Protein AF-A0A2E9RCD4-F1 (afdb_monomer)

Radius of gyration: 20.5 Å; Cα contacts (8 Å, |Δi|>4): 262; chains: 1; bounding box: 55×34×72 Å

Structure (mmCIF, N/CA/C/O backbone):
data_AF-A0A2E9RCD4-F1
#
_entry.id   AF-A0A2E9RCD4-F1
#
loop_
_atom_site.group_PDB
_atom_site.id
_atom_site.type_symbol
_atom_site.label_atom_id
_atom_site.label_alt_id
_atom_site.label_comp_id
_atom_site.label_asym_id
_atom_site.label_entity_id
_atom_site.label_seq_id
_atom_site.pdbx_PDB_ins_code
_atom_site.Cartn_x
_atom_site.Cartn_y
_atom_site.Cartn_z
_atom_site.occupancy
_atom_site.B_iso_or_equiv
_atom_site.auth_seq_id
_atom_site.auth_comp_id
_atom_site.auth_asym_id
_atom_site.auth_atom_id
_atom_site.pdbx_PDB_model_num
ATOM 1 N N . MET A 1 1 ? -40.913 -20.141 -52.225 1.00 39.66 1 MET A N 1
ATOM 2 C CA . MET A 1 1 ? -39.436 -20.077 -52.272 1.00 39.66 1 MET A CA 1
ATOM 3 C C . MET A 1 1 ? -38.990 -19.153 -51.149 1.00 39.66 1 MET A C 1
ATOM 5 O O . MET A 1 1 ? -39.363 -17.989 -51.162 1.00 39.66 1 MET A O 1
ATOM 9 N N . LYS A 1 2 ? -38.369 -19.710 -50.102 1.00 41.50 2 LYS A N 1
ATOM 10 C CA . LYS A 1 2 ? -37.996 -19.012 -48.861 1.00 41.50 2 LYS A CA 1
ATOM 11 C C . LYS A 1 2 ? -36.532 -18.580 -48.968 1.00 41.50 2 LYS A C 1
ATOM 13 O O . LYS A 1 2 ? -35.670 -19.449 -49.021 1.00 41.50 2 LYS A O 1
ATOM 18 N N . HIS A 1 3 ? -36.259 -17.278 -48.977 1.00 44.84 3 HIS A N 1
ATOM 19 C CA . HIS A 1 3 ? -34.906 -16.751 -48.796 1.00 44.84 3 HIS A CA 1
ATOM 20 C C . HIS A 1 3 ? -34.752 -16.287 -47.346 1.00 44.84 3 HIS A C 1
ATOM 22 O O . HIS A 1 3 ? -35.333 -15.289 -46.930 1.00 44.84 3 HIS A O 1
ATOM 28 N N . ILE A 1 4 ? -34.013 -17.079 -46.571 1.00 56.69 4 ILE A N 1
ATOM 29 C CA . ILE A 1 4 ? -33.495 -16.726 -45.249 1.00 56.69 4 ILE A CA 1
ATOM 30 C C . ILE A 1 4 ? -32.253 -15.863 -45.485 1.00 56.69 4 ILE A C 1
ATOM 32 O O . ILE A 1 4 ? -31.274 -16.329 -46.063 1.00 56.69 4 ILE A O 1
ATOM 36 N N . TYR A 1 5 ? -32.310 -14.597 -45.075 1.00 54.75 5 TYR A N 1
ATOM 37 C CA . TYR A 1 5 ? -31.144 -13.722 -45.008 1.00 54.75 5 TYR A CA 1
ATOM 38 C C . TYR A 1 5 ? -30.537 -13.847 -43.610 1.00 54.75 5 TYR A C 1
ATOM 40 O O . TYR A 1 5 ? -31.051 -13.287 -42.643 1.00 54.75 5 TYR A O 1
ATOM 48 N N . THR A 1 6 ? -29.459 -14.619 -43.496 1.00 59.34 6 THR A N 1
ATOM 49 C CA . THR A 1 6 ? -28.653 -14.710 -42.275 1.00 59.34 6 THR A CA 1
ATOM 50 C C . THR A 1 6 ? -27.804 -13.446 -42.161 1.00 59.34 6 THR A C 1
ATOM 52 O O . THR A 1 6 ? -26.803 -13.293 -42.856 1.00 59.34 6 THR A O 1
ATOM 55 N N . PHE A 1 7 ? -28.223 -12.519 -41.301 1.00 60.00 7 PHE A N 1
ATOM 56 C CA . PHE A 1 7 ? -27.482 -11.300 -40.984 1.00 60.00 7 PHE A CA 1
ATOM 57 C C . PHE A 1 7 ? -26.381 -11.639 -39.965 1.00 60.00 7 PHE A C 1
ATOM 59 O O . PHE A 1 7 ? -26.626 -11.719 -38.763 1.00 60.00 7 PHE A O 1
ATOM 66 N N . PHE A 1 8 ? -25.169 -11.915 -40.448 1.00 55.66 8 PHE A N 1
ATOM 67 C CA . PHE A 1 8 ? -23.999 -12.165 -39.604 1.00 55.66 8 PHE A CA 1
ATOM 68 C C . PHE A 1 8 ? -23.417 -10.817 -39.153 1.00 55.66 8 PHE A C 1
ATOM 70 O O . PHE A 1 8 ? -22.655 -10.174 -39.873 1.00 55.66 8 PHE A O 1
ATOM 77 N N . CYS A 1 9 ? -23.838 -10.350 -37.976 1.00 60.34 9 CYS A N 1
ATOM 78 C CA . CYS A 1 9 ? -23.346 -9.114 -37.375 1.00 60.34 9 CYS A CA 1
ATOM 79 C C . CYS A 1 9 ? -21.951 -9.362 -36.775 1.00 60.34 9 CYS A C 1
ATOM 81 O O . CYS A 1 9 ? -21.815 -9.818 -35.641 1.00 60.34 9 CYS A O 1
ATOM 83 N N . LEU A 1 10 ? -20.911 -9.091 -37.565 1.00 55.91 10 LEU A N 1
ATOM 84 C CA . LEU A 1 10 ? -19.503 -9.144 -37.168 1.00 55.91 10 LEU A CA 1
ATOM 85 C C . LEU A 1 10 ? -19.208 -7.957 -36.230 1.00 55.91 10 LEU A C 1
ATOM 87 O O . LEU A 1 10 ? -18.801 -6.881 -36.663 1.00 55.91 10 LEU A O 1
ATOM 91 N N . PHE A 1 11 ? -19.474 -8.131 -34.933 1.00 55.53 11 PHE A N 1
ATOM 92 C CA . PHE A 1 11 ? -19.058 -7.187 -33.895 1.00 55.53 11 PHE A CA 1
ATOM 93 C C . PHE A 1 11 ? -17.540 -7.317 -33.710 1.00 55.53 11 PHE A C 1
ATOM 95 O O . PHE A 1 11 ? -17.050 -8.177 -32.978 1.00 55.53 11 PHE A O 1
ATOM 102 N N . LEU A 1 12 ? -16.782 -6.482 -34.423 1.00 56.53 12 LEU A N 1
ATOM 103 C CA . LEU A 1 12 ? -15.361 -6.266 -34.169 1.00 56.53 12 LEU A CA 1
ATOM 104 C C . LEU A 1 12 ? -15.220 -5.603 -32.791 1.00 56.53 12 LEU A C 1
ATOM 106 O O . LEU A 1 12 ? -15.285 -4.384 -32.662 1.00 56.53 12 LEU A O 1
ATOM 110 N N . LEU A 1 13 ? -15.060 -6.424 -31.751 1.00 54.78 13 LEU A N 1
ATOM 111 C CA . LEU A 1 13 ? -14.590 -6.010 -30.431 1.00 54.78 13 LEU A CA 1
ATOM 112 C C . LEU A 1 13 ? -13.138 -5.537 -30.563 1.00 54.78 13 LEU A C 1
ATOM 114 O O . LEU A 1 13 ? -12.193 -6.265 -30.270 1.00 54.78 13 LEU A O 1
ATOM 118 N N . SER A 1 14 ? -12.944 -4.301 -31.013 1.00 54.94 14 SER A N 1
ATOM 119 C CA . SER A 1 14 ? -11.713 -3.562 -30.755 1.00 54.94 14 SER A CA 1
ATOM 120 C C . SER A 1 14 ? -11.670 -3.253 -29.260 1.00 54.94 14 SER A C 1
ATOM 122 O O . SER A 1 14 ? -12.093 -2.189 -28.812 1.00 54.94 14 SER A O 1
ATOM 124 N N . GLY A 1 15 ? -11.232 -4.241 -28.477 1.00 58.50 15 GLY A N 1
ATOM 125 C CA . GLY A 1 15 ? -10.923 -4.071 -27.068 1.00 58.50 15 GLY A CA 1
ATOM 126 C C . GLY A 1 15 ? -9.768 -3.091 -26.949 1.00 58.50 15 GLY A C 1
ATOM 127 O O . GLY A 1 15 ? -8.619 -3.439 -27.212 1.00 58.50 15 GLY A O 1
ATOM 128 N N . VAL A 1 16 ? -10.076 -1.849 -26.588 1.00 57.56 16 VAL A N 1
ATOM 129 C CA . VAL A 1 16 ? -9.064 -0.910 -26.117 1.00 57.56 16 VAL A CA 1
ATOM 130 C C . VAL A 1 16 ? -8.542 -1.493 -24.810 1.00 57.56 16 VAL A C 1
ATOM 132 O O . VAL A 1 16 ? -9.232 -1.463 -23.794 1.00 57.56 16 VAL A O 1
ATOM 135 N N . VAL A 1 17 ? -7.342 -2.071 -24.842 1.00 57.91 17 VAL A N 1
ATOM 136 C CA . VAL A 1 17 ? -6.614 -2.418 -23.623 1.00 57.91 17 VAL A CA 1
ATOM 137 C C . VAL A 1 17 ? -6.180 -1.092 -23.010 1.00 57.91 17 VAL A C 1
ATOM 139 O O . VAL A 1 17 ? -5.129 -0.550 -23.344 1.00 57.91 17 VAL A O 1
ATOM 142 N N . ILE A 1 18 ? -7.031 -0.516 -22.161 1.00 55.75 18 ILE A N 1
ATOM 143 C CA . ILE A 1 18 ? -6.585 0.516 -21.231 1.00 55.75 18 ILE A CA 1
ATOM 144 C C . ILE A 1 18 ? -5.636 -0.215 -20.290 1.00 55.75 18 ILE A C 1
ATOM 146 O O . ILE A 1 18 ? -6.069 -1.055 -19.503 1.00 55.75 18 ILE A O 1
ATOM 150 N N . ALA A 1 19 ? -4.335 0.027 -20.439 1.00 61.75 19 ALA A N 1
ATOM 151 C CA . ALA A 1 19 ? -3.341 -0.505 -19.523 1.00 61.75 19 ALA A CA 1
ATOM 152 C C . ALA A 1 19 ? -3.626 0.084 -18.132 1.00 61.75 19 ALA A C 1
ATOM 154 O O . ALA A 1 19 ? -3.331 1.251 -17.877 1.00 61.75 19 ALA A O 1
ATOM 155 N N . GLY A 1 20 ? -4.286 -0.702 -17.279 1.00 71.94 20 GLY A N 1
ATOM 156 C CA . GLY A 1 20 ? -4.584 -0.340 -15.898 1.00 71.94 20 GLY A CA 1
ATOM 157 C C . GLY A 1 20 ? -3.313 -0.234 -15.058 1.00 71.94 20 GLY A C 1
ATOM 158 O O . GLY A 1 20 ? -2.242 -0.712 -15.446 1.00 71.94 20 GLY A O 1
ATOM 159 N N . ASN A 1 21 ? -3.418 0.401 -13.892 1.00 89.12 21 ASN A N 1
ATOM 160 C CA . ASN A 1 21 ? -2.304 0.497 -12.959 1.00 89.12 21 ASN A CA 1
ATOM 161 C C . ASN A 1 21 ? -2.030 -0.881 -12.336 1.00 89.12 21 ASN A C 1
ATOM 163 O O . ASN A 1 21 ? -2.627 -1.261 -11.335 1.00 89.12 21 ASN A O 1
ATOM 167 N N . GLN A 1 22 ? -1.101 -1.637 -12.922 1.00 92.56 22 GLN A N 1
ATOM 168 C CA . GLN A 1 22 ? -0.827 -3.008 -12.483 1.00 92.56 22 GLN A CA 1
ATOM 169 C C . GLN A 1 22 ? -0.399 -3.094 -11.010 1.00 92.56 22 GLN A C 1
ATOM 171 O O . GLN A 1 22 ? -0.728 -4.060 -10.334 1.00 92.56 22 GLN A O 1
ATOM 176 N N . THR A 1 23 ? 0.295 -2.081 -10.483 1.00 95.81 23 THR A N 1
ATOM 177 C CA . THR A 1 23 ? 0.667 -2.054 -9.061 1.00 95.81 23 THR A CA 1
ATOM 178 C C . THR A 1 23 ? -0.565 -1.934 -8.171 1.00 95.81 23 THR A C 1
ATOM 180 O O . THR A 1 23 ? -0.606 -2.541 -7.109 1.00 95.81 23 THR A O 1
ATOM 183 N N . TYR A 1 24 ? -1.576 -1.164 -8.582 1.00 96.75 24 TYR A N 1
ATOM 184 C CA . TYR A 1 24 ? -2.848 -1.103 -7.864 1.00 96.75 24 TYR A CA 1
ATOM 185 C C . TYR A 1 24 ? -3.518 -2.478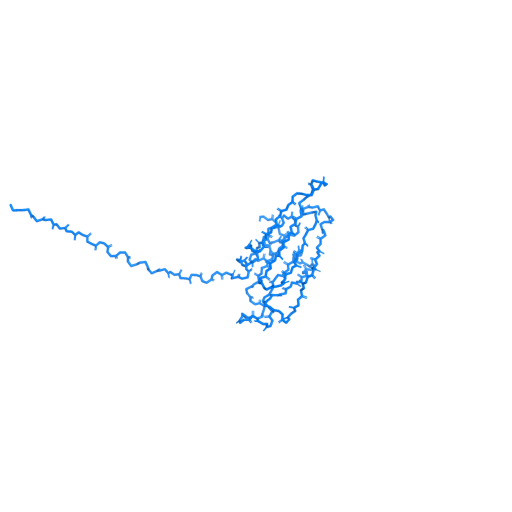 -7.829 1.00 96.75 24 TYR A C 1
ATOM 187 O O . TYR A 1 24 ? -3.846 -2.958 -6.744 1.00 96.75 24 TYR A O 1
ATOM 195 N N . GLU A 1 25 ? -3.638 -3.130 -8.985 1.00 96.25 25 GLU A N 1
ATOM 196 C CA . GLU A 1 25 ? -4.263 -4.452 -9.099 1.00 96.25 25 GLU A CA 1
ATOM 197 C C . GLU A 1 25 ? -3.532 -5.505 -8.256 1.00 96.25 25 GLU A C 1
ATOM 199 O O . GLU A 1 25 ? -4.161 -6.231 -7.486 1.00 96.25 25 GLU A O 1
ATOM 204 N N . ASP A 1 26 ? -2.199 -5.533 -8.314 1.00 97.06 26 ASP A N 1
ATOM 205 C CA . ASP A 1 26 ? -1.382 -6.479 -7.548 1.00 97.06 26 ASP A CA 1
ATOM 206 C C . ASP A 1 26 ? -1.544 -6.260 -6.031 1.00 97.06 26 ASP A C 1
ATOM 208 O O . ASP A 1 26 ? -1.604 -7.218 -5.257 1.00 97.06 26 ASP A O 1
ATOM 212 N N . VAL A 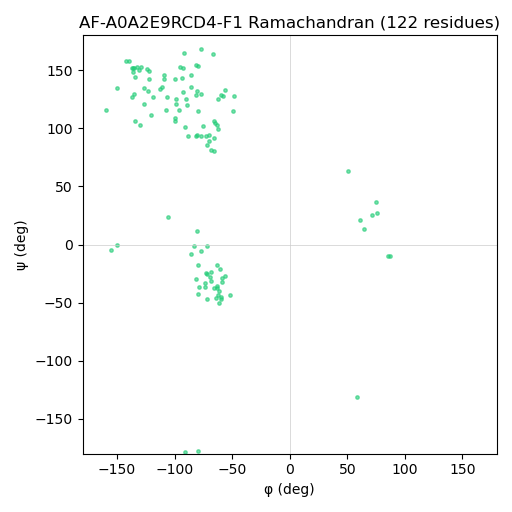1 27 ? -1.667 -5.006 -5.581 1.00 98.25 27 VAL A N 1
ATOM 213 C CA . VAL A 1 27 ? -1.869 -4.681 -4.158 1.00 98.25 27 VAL A CA 1
ATOM 214 C C . VAL A 1 27 ? -3.289 -5.016 -3.699 1.00 98.25 27 VAL A C 1
ATOM 216 O O . VAL A 1 27 ? -3.469 -5.475 -2.570 1.00 98.25 27 VAL A O 1
ATOM 219 N N . VAL A 1 28 ? -4.298 -4.814 -4.551 1.00 98.31 28 VAL A N 1
ATOM 220 C CA . VAL A 1 28 ? -5.681 -5.235 -4.275 1.00 98.31 28 VAL A CA 1
ATOM 221 C C . VAL A 1 28 ? -5.762 -6.756 -4.172 1.00 98.31 28 VAL A C 1
ATOM 223 O O . VAL A 1 28 ? -6.348 -7.262 -3.215 1.00 98.31 28 VAL A O 1
ATOM 226 N N . ALA A 1 29 ? -5.141 -7.480 -5.104 1.00 98.12 29 ALA A N 1
ATOM 227 C CA . ALA A 1 29 ? -5.105 -8.939 -5.105 1.00 98.12 29 ALA A CA 1
ATOM 228 C C . ALA A 1 29 ? -4.366 -9.509 -3.882 1.00 98.12 29 ALA A C 1
ATOM 230 O O . ALA A 1 29 ? -4.773 -10.530 -3.331 1.00 98.12 29 ALA A O 1
ATOM 231 N N . GLY A 1 30 ? -3.311 -8.825 -3.431 1.00 98.19 30 GLY A N 1
ATOM 232 C CA . GLY A 1 30 ? -2.513 -9.190 -2.262 1.00 98.19 30 GLY A CA 1
ATOM 233 C C . GLY A 1 30 ? -3.134 -8.863 -0.902 1.00 98.19 30 GLY A C 1
ATOM 234 O O . GLY A 1 30 ? -2.553 -9.194 0.135 1.00 98.19 30 GLY A O 1
ATOM 235 N N . LYS A 1 31 ? -4.281 -8.176 -0.879 1.00 98.56 31 LYS A N 1
ATOM 236 C CA . LYS A 1 31 ? -4.915 -7.690 0.348 1.00 98.56 31 LYS A CA 1
ATOM 237 C C . LYS A 1 31 ? -5.709 -8.792 1.051 1.00 98.56 31 LYS A C 1
ATOM 239 O O . LYS A 1 31 ? -6.605 -9.404 0.478 1.00 98.56 31 LYS A O 1
ATOM 244 N N . SER A 1 32 ? -5.498 -8.928 2.355 1.00 98.31 32 SER A N 1
ATOM 245 C CA . SER A 1 32 ? -6.319 -9.742 3.254 1.00 98.31 32 SER A CA 1
ATOM 246 C C . SER A 1 32 ? -6.608 -8.965 4.531 1.00 98.31 32 SER A C 1
ATOM 248 O O . SER A 1 32 ? -5.680 -8.491 5.172 1.00 98.31 32 SER A O 1
ATOM 250 N N . CYS A 1 33 ? -7.873 -8.873 4.947 1.00 97.81 33 CYS A N 1
ATOM 251 C CA . CYS A 1 33 ? -8.244 -8.235 6.212 1.00 97.81 33 CYS A CA 1
ATOM 252 C C . CYS A 1 33 ? -9.010 -9.192 7.120 1.00 97.81 33 CYS A C 1
ATOM 254 O O . CYS A 1 33 ? -9.841 -9.974 6.657 1.00 97.81 33 CYS A O 1
ATOM 256 N N . LYS A 1 34 ? -8.751 -9.096 8.424 1.00 97.62 34 LYS A N 1
ATOM 257 C CA . LYS A 1 34 ? -9.402 -9.886 9.469 1.00 97.62 34 LYS A CA 1
ATOM 258 C C . LYS A 1 34 ? -9.768 -8.991 10.645 1.00 97.62 34 LYS A C 1
ATOM 260 O O . LYS A 1 34 ? -9.068 -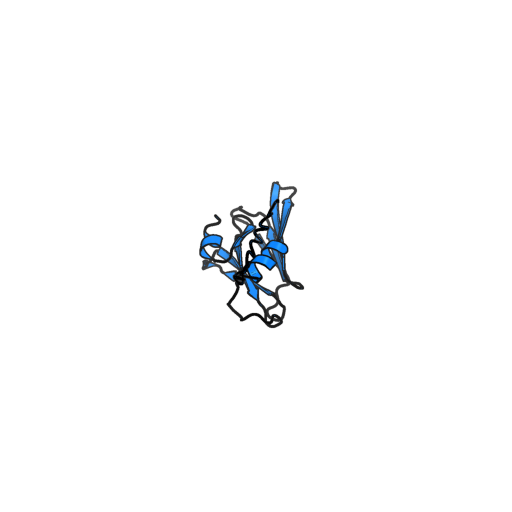8.024 10.937 1.00 97.62 34 LYS A O 1
ATOM 265 N N . VAL A 1 35 ? -10.856 -9.337 11.322 1.00 96.06 35 VAL A N 1
ATOM 266 C CA . VAL A 1 35 ? -11.211 -8.726 12.605 1.00 96.06 35 VAL A CA 1
ATOM 267 C C . VAL A 1 35 ? -10.396 -9.420 13.696 1.00 96.06 35 VAL A C 1
ATOM 269 O O . VAL A 1 35 ? -10.347 -10.649 13.736 1.00 96.06 35 VAL A O 1
ATOM 272 N N . SER A 1 36 ? -9.716 -8.644 14.533 1.00 89.44 36 SER A N 1
ATOM 273 C CA . SER A 1 36 ? -8.974 -9.119 15.698 1.00 89.44 36 SER A CA 1
ATOM 274 C C . SER A 1 36 ? -9.911 -9.442 16.864 1.00 89.44 36 SER A C 1
ATOM 276 O O . SER A 1 36 ? -11.065 -9.011 16.900 1.00 89.44 36 SER A O 1
ATOM 278 N N . ASP A 1 37 ? -9.380 -10.107 17.889 1.00 89.88 37 ASP A N 1
ATOM 279 C CA . ASP A 1 37 ? -10.106 -10.361 19.141 1.00 89.88 37 ASP A CA 1
ATOM 280 C C . ASP A 1 37 ? -10.562 -9.059 19.828 1.00 89.88 37 ASP A C 1
ATOM 282 O O . ASP A 1 37 ? -11.608 -9.017 20.474 1.00 89.88 37 ASP A O 1
ATOM 286 N N . SER A 1 38 ? -9.819 -7.964 19.624 1.00 89.25 38 SER A N 1
ATOM 287 C CA . SER A 1 38 ? -10.153 -6.616 20.100 1.00 89.25 38 SER A CA 1
ATOM 288 C C . SER A 1 38 ? -11.181 -5.873 19.232 1.00 89.25 38 SER A C 1
ATOM 290 O O . SER A 1 38 ? -11.367 -4.672 19.415 1.00 89.25 38 SER A O 1
ATOM 292 N N . GLN A 1 39 ? -11.848 -6.560 18.295 1.00 91.88 39 GLN A N 1
ATOM 293 C CA . GLN A 1 39 ? -12.816 -5.992 17.340 1.00 91.88 39 GLN A CA 1
ATOM 294 C C . GLN A 1 39 ? -12.226 -4.920 16.410 1.00 91.88 39 GLN A C 1
ATOM 296 O O . GLN A 1 39 ? -12.951 -4.107 15.837 1.00 91.88 39 GLN A O 1
ATOM 301 N N . GLN A 1 40 ? -10.906 -4.915 16.235 1.00 93.88 40 GLN A N 1
ATOM 302 C CA . GLN A 1 40 ? -10.226 -4.028 15.302 1.00 93.88 40 GLN A CA 1
ATOM 303 C C . GLN A 1 40 ? -10.000 -4.736 13.969 1.00 93.88 40 GLN A C 1
ATOM 305 O O . GLN A 1 40 ? -9.885 -5.956 13.915 1.00 93.88 40 GLN A O 1
ATOM 310 N N . ILE A 1 41 ? -9.913 -3.987 12.873 1.00 97.44 41 ILE A N 1
ATOM 311 C CA . ILE A 1 41 ? -9.576 -4.567 11.572 1.00 97.44 41 ILE A CA 1
ATOM 312 C C . ILE A 1 41 ? -8.060 -4.524 11.400 1.00 97.44 41 ILE A C 1
ATOM 314 O O . ILE A 1 41 ? -7.455 -3.456 11.462 1.00 97.44 41 ILE A O 1
ATOM 318 N N . ASN A 1 42 ? -7.460 -5.677 11.127 1.00 97.88 42 ASN A N 1
ATOM 319 C CA . ASN A 1 42 ? -6.066 -5.795 10.723 1.00 97.88 42 ASN A CA 1
ATOM 320 C C . ASN A 1 42 ? -6.017 -6.231 9.262 1.00 97.88 42 ASN A C 1
ATOM 322 O O . ASN A 1 42 ? -6.763 -7.126 8.863 1.00 97.88 42 ASN A O 1
ATOM 326 N N . CYS A 1 43 ? -5.159 -5.604 8.466 1.00 98.50 43 CYS A N 1
ATOM 327 C CA . CYS A 1 43 ? -4.999 -5.927 7.054 1.00 98.50 43 CYS A CA 1
ATOM 328 C C . CYS A 1 43 ? -3.539 -6.218 6.730 1.00 98.50 43 CYS A C 1
ATOM 330 O O . CYS A 1 43 ? -2.670 -5.434 7.092 1.00 98.50 43 CYS A O 1
ATOM 332 N N . ASP A 1 44 ? -3.302 -7.282 5.980 1.00 98.62 44 ASP A N 1
ATOM 333 C CA . ASP A 1 44 ? -2.023 -7.644 5.387 1.00 98.62 44 ASP A CA 1
ATOM 334 C C . ASP A 1 44 ? -2.080 -7.445 3.872 1.00 98.62 44 ASP A C 1
ATOM 336 O O . AS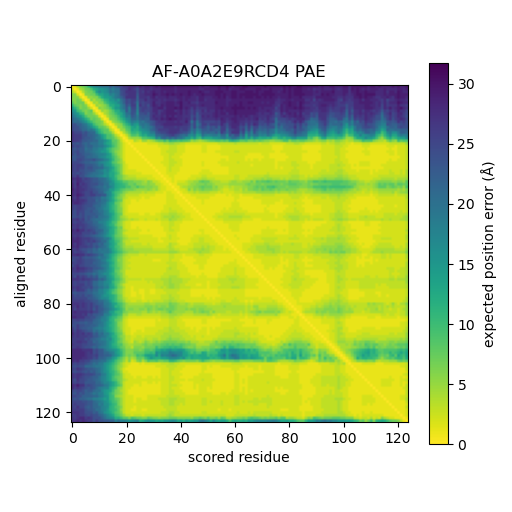P A 1 44 ? -3.119 -7.656 3.243 1.00 98.62 44 ASP A O 1
ATOM 340 N N . TYR A 1 45 ? -0.950 -7.051 3.295 1.00 98.69 45 TYR A N 1
ATOM 341 C CA . TYR A 1 45 ? -0.763 -6.847 1.863 1.00 98.69 45 TYR A CA 1
ATOM 342 C C . TYR A 1 45 ? 0.494 -7.600 1.443 1.00 98.69 45 TYR A C 1
ATOM 344 O O . TYR A 1 45 ? 1.608 -7.139 1.708 1.00 98.69 45 TYR A O 1
ATOM 352 N N . PHE A 1 46 ? 0.294 -8.754 0.809 1.00 98.62 46 PHE A N 1
ATOM 353 C CA . PHE A 1 46 ? 1.350 -9.564 0.208 1.00 98.62 46 PHE A CA 1
ATOM 354 C C . PHE A 1 46 ? 1.395 -9.302 -1.290 1.00 98.62 46 PHE A C 1
ATOM 356 O O . PHE A 1 46 ? 0.480 -9.692 -2.010 1.00 98.62 46 PHE A O 1
ATOM 363 N N . VAL A 1 47 ? 2.430 -8.614 -1.761 1.00 98.12 47 VAL A N 1
ATOM 364 C CA . VAL A 1 47 ? 2.470 -8.080 -3.128 1.00 98.12 47 VAL A CA 1
ATOM 365 C C . VAL A 1 47 ? 3.694 -8.608 -3.856 1.00 98.12 47 VAL A C 1
ATOM 367 O O . VAL A 1 47 ? 4.810 -8.555 -3.336 1.00 98.12 47 VAL A O 1
ATOM 370 N N . GLY A 1 48 ? 3.481 -9.094 -5.077 1.00 95.62 48 GLY A N 1
ATOM 371 C CA . GLY A 1 48 ? 4.536 -9.720 -5.861 1.00 95.62 48 GLY A CA 1
ATOM 372 C C . GLY A 1 48 ? 5.147 -10.912 -5.131 1.00 95.62 48 GLY A C 1
ATOM 373 O O . GLY A 1 48 ? 4.437 -11.783 -4.631 1.00 95.62 48 GLY A O 1
ATOM 374 N N . THR A 1 49 ? 6.473 -10.948 -5.083 1.00 96.00 49 THR A N 1
ATOM 375 C CA . THR A 1 49 ? 7.237 -12.098 -4.600 1.00 96.00 49 THR A CA 1
ATOM 376 C C . THR A 1 49 ? 7.288 -12.154 -3.077 1.00 96.00 49 THR A C 1
ATOM 378 O O . THR A 1 49 ? 7.193 -13.233 -2.494 1.00 96.00 49 THR A O 1
ATOM 381 N N . ASN A 1 50 ? 7.496 -11.010 -2.422 1.00 97.19 50 ASN A N 1
ATOM 382 C CA . ASN A 1 50 ? 7.841 -10.983 -0.999 1.00 97.19 50 ASN A CA 1
ATOM 383 C C . ASN A 1 50 ? 7.472 -9.695 -0.254 1.00 97.19 50 ASN A C 1
ATOM 385 O O . ASN A 1 50 ? 7.672 -9.655 0.961 1.00 97.19 50 ASN A O 1
ATOM 389 N N . LEU A 1 51 ? 6.954 -8.649 -0.912 1.00 98.69 51 LEU A N 1
ATOM 390 C CA . LEU A 1 51 ? 6.558 -7.446 -0.184 1.00 98.69 51 LEU A CA 1
ATOM 391 C C . LEU A 1 51 ? 5.448 -7.806 0.804 1.00 98.69 51 LEU A C 1
ATOM 393 O O . LEU A 1 51 ? 4.411 -8.325 0.397 1.00 98.69 51 LEU A O 1
ATOM 397 N N . HIS A 1 52 ? 5.649 -7.481 2.082 1.00 98.69 52 HIS A N 1
ATOM 398 C CA . HIS A 1 52 ? 4.660 -7.715 3.128 1.00 98.69 52 HIS A CA 1
ATOM 399 C C . HIS A 1 52 ? 4.527 -6.484 4.021 1.00 98.69 52 HIS A C 1
ATOM 401 O O . HIS A 1 52 ? 5.392 -6.171 4.847 1.00 98.69 52 HIS A O 1
ATOM 407 N N . VAL A 1 53 ? 3.406 -5.790 3.836 1.00 98.75 53 VAL A N 1
ATOM 408 C CA . VAL A 1 53 ? 2.973 -4.653 4.652 1.00 98.75 53 VAL A CA 1
ATOM 409 C C . VAL A 1 53 ? 1.772 -5.076 5.479 1.00 98.75 53 VAL A C 1
ATOM 411 O O . VAL A 1 53 ? 0.891 -5.760 4.964 1.00 98.75 53 VAL A O 1
ATOM 414 N N . GLY A 1 54 ? 1.688 -4.610 6.718 1.00 98.44 54 GLY A N 1
ATOM 415 C CA . GLY A 1 54 ? 0.490 -4.759 7.523 1.00 98.44 54 GLY A CA 1
ATOM 416 C C . GLY A 1 54 ? 0.011 -3.456 8.149 1.00 98.44 54 GLY A C 1
ATOM 417 O O . GLY A 1 54 ? 0.778 -2.522 8.395 1.00 98.44 54 GLY A O 1
ATOM 418 N N . LEU A 1 55 ? -1.294 -3.416 8.389 1.00 98.38 55 LEU A N 1
ATOM 419 C CA . LEU A 1 55 ? -1.999 -2.411 9.165 1.00 98.38 55 LEU A CA 1
ATOM 420 C C . LEU A 1 55 ? -2.666 -3.102 10.350 1.00 98.38 55 LEU A C 1
ATOM 422 O O . LEU A 1 55 ? -3.421 -4.053 10.147 1.00 98.38 55 LEU A O 1
ATOM 426 N N . ALA A 1 56 ? -2.426 -2.619 11.565 1.00 97.38 56 ALA A N 1
ATOM 427 C CA . ALA A 1 56 ? -3.150 -3.059 12.754 1.00 97.38 56 ALA A CA 1
ATOM 428 C C . ALA A 1 56 ? -4.019 -1.921 13.289 1.00 97.38 56 ALA A C 1
ATOM 430 O O . ALA A 1 56 ? -3.542 -0.792 13.393 1.00 97.38 56 ALA A O 1
ATOM 431 N N . GLY A 1 57 ? -5.281 -2.204 13.612 1.00 96.88 57 GLY A N 1
ATOM 432 C CA . GLY A 1 57 ? -6.189 -1.166 14.100 1.00 96.88 57 GLY A CA 1
ATOM 433 C C . GLY A 1 57 ? -6.697 -0.220 13.015 1.00 96.88 57 GLY A C 1
ATOM 434 O O . GLY A 1 57 ? -6.842 0.967 13.277 1.00 96.88 57 GLY A O 1
ATOM 435 N N . VAL A 1 58 ? -6.951 -0.707 11.796 1.00 97.44 58 VAL A N 1
ATOM 436 C CA . VAL A 1 58 ? -7.383 0.112 10.648 1.00 97.44 58 VAL A CA 1
ATOM 437 C C . VAL A 1 58 ? -8.533 1.050 11.022 1.00 97.44 58 VAL A C 1
ATOM 439 O O . VAL A 1 58 ? -9.571 0.617 11.521 1.00 97.44 58 VAL A O 1
ATOM 442 N N . GLY A 1 59 ? -8.351 2.339 10.725 1.00 95.12 59 GLY A N 1
ATOM 443 C CA . GLY A 1 59 ? -9.327 3.400 10.984 1.00 95.12 59 GLY A CA 1
ATOM 444 C C . GLY A 1 59 ? -9.252 4.027 12.374 1.00 95.12 59 GLY A C 1
ATOM 445 O O . GLY A 1 59 ? -9.850 5.083 12.584 1.00 95.12 59 GLY A O 1
ATOM 446 N N . PHE A 1 60 ? -8.482 3.451 13.297 1.00 94.12 60 PHE A N 1
ATOM 447 C CA . PHE A 1 60 ? -8.253 4.047 14.608 1.00 94.12 60 PHE A CA 1
ATOM 448 C C . PHE A 1 60 ? -7.161 5.130 14.544 1.00 94.12 60 PHE A C 1
ATOM 450 O O . PHE A 1 60 ? -6.286 5.077 13.669 1.00 94.12 60 PHE A O 1
ATOM 457 N N . PRO A 1 61 ? -7.171 6.120 15.461 1.00 91.31 61 PRO A N 1
ATOM 458 C CA . PRO A 1 61 ? -6.148 7.169 15.518 1.00 91.31 61 PRO A CA 1
ATOM 459 C C . PRO A 1 61 ? -4.713 6.639 15.643 1.00 91.31 61 PRO A C 1
ATOM 461 O O . PRO A 1 61 ? -3.774 7.300 15.208 1.00 91.31 61 PRO A O 1
ATOM 464 N N . ASP A 1 62 ? -4.560 5.452 16.221 1.00 91.81 62 ASP A N 1
ATOM 465 C CA . ASP A 1 62 ? -3.313 4.739 16.472 1.00 91.81 62 ASP A CA 1
ATOM 466 C C . ASP A 1 62 ? -3.097 3.555 15.514 1.00 91.81 62 ASP A C 1
ATOM 468 O O . ASP A 1 62 ? -2.339 2.643 15.840 1.00 91.81 62 ASP A O 1
ATOM 472 N N . THR A 1 63 ? -3.719 3.577 14.322 1.00 95.69 63 THR A N 1
ATOM 473 C CA . THR A 1 63 ? -3.481 2.556 13.285 1.00 95.69 63 THR A CA 1
ATOM 474 C C . THR A 1 63 ? -1.975 2.377 13.074 1.00 95.69 63 THR A C 1
ATOM 476 O O . THR A 1 63 ? -1.290 3.282 12.585 1.00 95.69 63 THR A O 1
ATOM 479 N N . ALA A 1 64 ? -1.456 1.197 13.401 1.00 96.00 64 ALA A N 1
ATOM 480 C CA . ALA A 1 64 ? -0.046 0.889 13.243 1.00 96.00 64 ALA A CA 1
ATOM 481 C C . ALA A 1 64 ? 0.228 0.403 11.819 1.00 96.00 64 ALA A C 1
ATOM 483 O O . ALA A 1 64 ? -0.492 -0.447 11.298 1.00 96.00 64 ALA A O 1
ATOM 484 N N . ILE A 1 65 ? 1.298 0.913 11.212 1.00 97.94 65 ILE A N 1
ATOM 485 C CA . ILE A 1 65 ? 1.826 0.441 9.930 1.00 97.94 65 ILE A CA 1
ATOM 486 C C . ILE A 1 65 ? 3.103 -0.335 10.228 1.00 97.94 65 ILE A C 1
ATOM 488 O O . ILE A 1 65 ? 4.006 0.202 10.870 1.00 97.94 65 ILE A O 1
ATOM 492 N N . TYR A 1 66 ? 3.206 -1.566 9.740 1.00 97.81 66 TYR A N 1
ATOM 493 C CA . TYR A 1 66 ? 4.413 -2.372 9.884 1.00 97.81 66 TYR A CA 1
ATOM 494 C C . TYR A 1 66 ? 4.830 -3.009 8.561 1.00 97.81 66 TYR A C 1
ATOM 496 O O . TYR A 1 66 ? 4.015 -3.264 7.677 1.00 97.81 66 TYR A O 1
ATOM 504 N N . PHE A 1 67 ? 6.131 -3.257 8.438 1.00 98.25 67 PHE A N 1
ATOM 505 C CA . PHE A 1 67 ? 6.750 -3.888 7.279 1.00 98.25 67 PHE A CA 1
ATOM 506 C C . PHE A 1 67 ? 7.433 -5.156 7.764 1.00 98.25 67 PHE A C 1
ATOM 508 O O . PHE A 1 67 ? 8.406 -5.079 8.511 1.00 98.25 67 PHE A O 1
ATOM 515 N N . MET A 1 68 ? 6.910 -6.312 7.367 1.00 98.25 68 MET A N 1
ATOM 516 C CA . MET A 1 68 ? 7.583 -7.586 7.626 1.00 98.25 68 MET A CA 1
ATOM 517 C C . MET A 1 68 ? 8.722 -7.791 6.623 1.00 98.25 68 MET A C 1
ATOM 519 O O . MET A 1 68 ? 9.790 -8.272 6.987 1.00 98.25 68 MET A O 1
ATOM 523 N N . TYR A 1 69 ? 8.521 -7.354 5.377 1.00 98.44 69 TYR A N 1
ATOM 524 C CA . TYR A 1 69 ? 9.559 -7.313 4.355 1.00 98.44 69 TYR A CA 1
ATOM 525 C C . TYR A 1 69 ? 9.287 -6.172 3.370 1.00 98.44 69 TYR A C 1
ATOM 527 O O . TYR A 1 69 ? 8.149 -5.995 2.943 1.00 98.44 69 TYR A O 1
ATOM 535 N N . SER A 1 70 ? 10.315 -5.394 3.020 1.00 97.94 70 SER A N 1
ATOM 536 C CA . SER A 1 70 ? 10.281 -4.344 1.989 1.00 97.94 70 SER A CA 1
ATOM 537 C C . SER A 1 70 ? 11.714 -4.050 1.530 1.00 97.94 70 SER A C 1
ATOM 539 O O . SER A 1 70 ? 12.525 -3.580 2.328 1.00 97.94 70 SER A O 1
ATOM 541 N N . ASP A 1 71 ? 12.037 -4.324 0.263 1.00 96.81 71 ASP A N 1
ATOM 542 C CA . ASP A 1 71 ? 13.379 -4.128 -0.308 1.00 96.81 71 ASP A CA 1
ATOM 543 C C . ASP A 1 71 ? 13.277 -3.492 -1.699 1.00 96.81 71 ASP A C 1
ATOM 545 O O . ASP A 1 71 ? 12.599 -4.004 -2.586 1.00 96.81 71 ASP A O 1
ATOM 5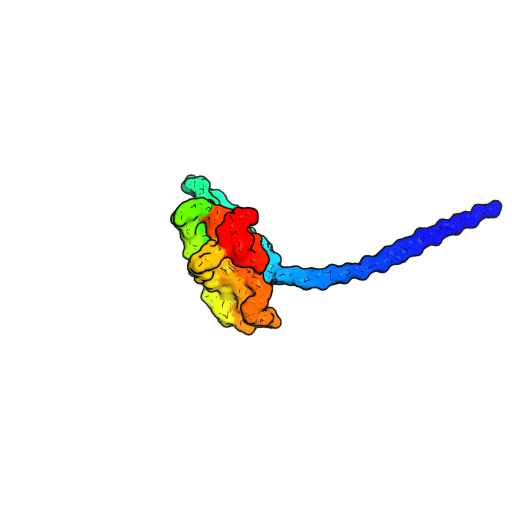49 N N . PHE A 1 72 ? 13.993 -2.387 -1.917 1.00 94.94 72 PHE A N 1
ATOM 550 C CA . PHE A 1 72 ? 14.024 -1.688 -3.204 1.00 94.94 72 PHE A CA 1
ATOM 551 C C . PHE A 1 72 ? 14.612 -2.532 -4.347 1.00 94.94 72 PHE A C 1
ATOM 553 O O . PHE A 1 72 ? 14.410 -2.182 -5.511 1.00 94.94 72 PHE A O 1
ATOM 560 N N . ASN A 1 73 ? 15.348 -3.605 -4.043 1.00 95.50 73 ASN A N 1
ATOM 561 C CA . ASN A 1 73 ? 15.865 -4.552 -5.030 1.00 95.50 73 ASN A CA 1
ATOM 562 C C . ASN A 1 73 ? 14.873 -5.665 -5.392 1.00 95.50 73 ASN A C 1
ATOM 564 O O . ASN A 1 73 ? 15.154 -6.403 -6.329 1.00 95.50 73 ASN A O 1
ATOM 568 N N . SER A 1 74 ? 13.742 -5.789 -4.691 1.00 95.75 74 SER A N 1
ATOM 569 C CA . SER A 1 74 ? 12.679 -6.739 -5.047 1.00 95.75 74 SER A CA 1
ATOM 570 C C . SER A 1 74 ? 11.803 -6.198 -6.190 1.00 95.75 74 SER A C 1
ATOM 572 O O . SER A 1 74 ? 12.083 -5.143 -6.768 1.00 95.75 74 SER A O 1
ATOM 574 N N . ASP A 1 75 ? 10.766 -6.941 -6.572 1.00 95.31 75 ASP A N 1
ATOM 575 C CA . ASP A 1 75 ? 9.779 -6.536 -7.581 1.00 95.31 75 ASP A CA 1
ATOM 576 C C . ASP A 1 75 ? 8.894 -5.379 -7.099 1.00 95.31 75 ASP A C 1
ATOM 578 O O . ASP A 1 75 ? 8.531 -4.505 -7.891 1.00 95.31 75 ASP A O 1
ATOM 582 N N . TYR A 1 76 ? 8.630 -5.320 -5.794 1.00 97.06 76 TYR A N 1
ATOM 583 C CA . TYR A 1 76 ? 7.959 -4.215 -5.128 1.00 97.06 76 TYR A CA 1
ATOM 584 C C . TYR A 1 76 ? 8.653 -3.807 -3.832 1.00 97.06 76 TYR A C 1
ATOM 586 O O . TYR A 1 76 ? 9.253 -4.612 -3.125 1.00 97.06 76 TYR A O 1
ATOM 594 N N . TYR A 1 77 ? 8.499 -2.533 -3.481 1.00 97.69 77 TYR A N 1
ATOM 595 C CA . TYR A 1 77 ? 8.842 -2.025 -2.160 1.00 97.69 77 TYR A CA 1
ATOM 596 C C . TYR A 1 77 ? 7.798 -1.020 -1.686 1.00 97.69 77 TYR A C 1
ATOM 598 O O . TYR A 1 77 ? 7.081 -0.398 -2.478 1.00 97.69 77 TYR A O 1
ATOM 606 N N . ALA A 1 78 ? 7.735 -0.840 -0.372 1.00 97.88 78 ALA A N 1
ATOM 607 C CA . ALA A 1 78 ? 6.816 0.081 0.266 1.00 97.88 78 ALA A CA 1
ATOM 608 C C . ALA A 1 78 ? 7.539 1.122 1.121 1.00 97.88 78 ALA A C 1
ATOM 610 O O . ALA A 1 78 ? 8.594 0.870 1.704 1.00 97.88 78 ALA A O 1
ATOM 611 N N . LYS A 1 79 ? 6.934 2.308 1.200 1.00 96.31 79 LYS A N 1
ATOM 612 C CA . LYS A 1 79 ? 7.370 3.433 2.035 1.00 96.31 79 LYS A CA 1
ATOM 613 C C . LYS A 1 79 ? 6.162 4.163 2.608 1.00 96.31 79 LYS A C 1
ATOM 615 O O . LYS A 1 79 ? 5.083 4.115 2.026 1.00 96.31 79 LYS A O 1
ATOM 620 N N . VAL A 1 80 ? 6.337 4.892 3.706 1.00 96.06 80 VAL A N 1
ATOM 621 C CA . VAL A 1 80 ? 5.286 5.770 4.244 1.00 96.06 80 VAL A CA 1
ATOM 622 C C . VAL A 1 80 ? 5.545 7.202 3.795 1.00 96.06 80 VAL A C 1
ATOM 624 O O . VAL A 1 80 ? 6.585 7.783 4.097 1.00 96.06 80 VAL A O 1
ATOM 627 N N . GLY A 1 81 ? 4.588 7.794 3.083 1.00 91.00 81 GLY A N 1
ATOM 628 C CA . GLY A 1 81 ? 4.618 9.221 2.781 1.00 91.00 81 GLY A CA 1
ATOM 629 C C . GLY A 1 81 ? 3.934 9.996 3.896 1.00 91.00 81 GLY A C 1
ATOM 630 O O . GLY A 1 81 ? 2.722 10.165 3.827 1.00 91.00 81 GLY A O 1
ATOM 631 N N . ILE A 1 82 ? 4.675 10.486 4.897 1.00 89.00 82 ILE A N 1
ATOM 632 C CA . ILE A 1 82 ? 4.095 11.142 6.092 1.00 89.00 82 ILE A CA 1
ATOM 633 C C . ILE A 1 82 ? 3.110 12.264 5.708 1.00 89.00 82 ILE A C 1
ATOM 635 O O . ILE A 1 82 ? 2.005 12.326 6.236 1.00 89.00 82 ILE A O 1
ATOM 639 N N . MET A 1 83 ? 3.453 13.106 4.726 1.00 89.62 83 MET A N 1
ATOM 640 C CA . MET A 1 83 ? 2.576 14.196 4.255 1.00 89.62 83 MET A CA 1
ATOM 641 C C . MET A 1 83 ? 1.360 13.722 3.443 1.00 89.62 83 MET A C 1
ATOM 643 O O . MET A 1 83 ? 0.324 14.401 3.398 1.00 89.62 83 MET A O 1
ATOM 647 N N . HIS A 1 84 ? 1.472 12.552 2.813 1.00 89.25 84 HIS A N 1
ATOM 648 C CA . HIS A 1 84 ? 0.372 11.901 2.107 1.00 89.25 84 HIS A CA 1
ATOM 649 C C . HIS A 1 84 ? -0.543 11.140 3.077 1.00 89.25 84 HIS A C 1
ATOM 651 O O . HIS A 1 84 ? -1.738 11.058 2.830 1.00 89.25 84 HIS A O 1
ATOM 657 N N . GLY A 1 85 ? -0.011 10.636 4.195 1.00 91.44 85 GLY A N 1
ATOM 658 C CA . GLY A 1 85 ? -0.751 9.809 5.152 1.00 91.44 85 GLY A CA 1
ATOM 659 C C . GLY A 1 85 ? -1.062 8.405 4.626 1.00 91.44 85 GLY A C 1
ATOM 660 O O . GLY A 1 85 ? -2.046 7.807 5.043 1.00 91.44 85 GLY A O 1
ATOM 661 N N . CYS A 1 86 ? -0.252 7.904 3.691 1.00 97.00 86 CYS A N 1
ATOM 662 C CA . CYS A 1 86 ? -0.475 6.646 2.981 1.00 97.00 86 CYS A CA 1
ATOM 663 C C . CYS A 1 86 ? 0.785 5.784 2.985 1.00 97.00 86 CYS A C 1
ATOM 665 O O . CYS A 1 86 ? 1.905 6.312 2.928 1.00 97.00 86 CYS A O 1
ATOM 667 N N . VAL A 1 87 ? 0.599 4.463 2.956 1.00 98.12 87 VAL A N 1
ATOM 668 C CA . VAL A 1 87 ? 1.658 3.563 2.489 1.00 98.12 87 VAL A CA 1
ATOM 669 C C . VAL A 1 87 ? 1.686 3.638 0.969 1.00 98.12 87 VAL A C 1
ATOM 671 O O . VAL A 1 87 ? 0.650 3.519 0.326 1.00 98.12 87 VAL A O 1
ATOM 674 N N . ILE A 1 88 ? 2.862 3.862 0.400 1.00 97.75 88 ILE A N 1
ATOM 675 C CA . ILE A 1 88 ? 3.093 3.980 -1.035 1.00 97.75 88 ILE A CA 1
ATOM 676 C C . ILE A 1 88 ? 3.807 2.716 -1.488 1.00 97.75 88 ILE A C 1
ATOM 678 O O . ILE A 1 88 ? 4.948 2.484 -1.083 1.00 97.75 88 ILE A O 1
ATOM 682 N N . ILE A 1 89 ? 3.152 1.942 -2.344 1.00 97.69 89 ILE A N 1
ATOM 683 C CA . ILE A 1 89 ? 3.718 0.771 -3.007 1.00 97.69 89 ILE A CA 1
ATOM 684 C C . ILE A 1 89 ? 4.276 1.216 -4.351 1.00 97.69 89 ILE A C 1
ATOM 686 O O . ILE A 1 89 ? 3.645 1.971 -5.093 1.00 97.69 89 ILE A O 1
ATOM 690 N N . SER A 1 90 ? 5.507 0.816 -4.633 1.00 96.31 90 SER A N 1
ATOM 691 C CA . SER A 1 90 ? 6.233 1.197 -5.838 1.00 96.31 90 SER A CA 1
ATOM 692 C C . SER A 1 90 ? 6.891 -0.033 -6.450 1.00 96.31 90 SER A C 1
ATOM 694 O O . SER A 1 90 ? 7.394 -0.868 -5.693 1.00 96.31 90 SER A O 1
ATOM 696 N N . PRO A 1 91 ? 6.961 -0.128 -7.787 1.00 96.12 91 PRO A N 1
ATOM 697 C CA . PRO A 1 91 ? 7.816 -1.111 -8.429 1.00 96.12 91 PRO A CA 1
ATOM 698 C C . PRO A 1 91 ? 9.268 -0.944 -7.967 1.00 96.12 91 PRO A C 1
ATOM 700 O O . PRO A 1 91 ? 9.776 0.182 -7.896 1.00 96.12 91 PRO A O 1
ATOM 703 N N . GLY A 1 92 ? 9.911 -2.052 -7.611 1.00 94.56 92 GLY A N 1
ATOM 704 C CA . GLY A 1 92 ? 11.324 -2.111 -7.251 1.00 94.56 92 GLY A CA 1
ATOM 705 C C . GLY A 1 92 ? 12.220 -2.404 -8.455 1.00 94.56 92 GLY A C 1
ATOM 706 O O . GLY A 1 92 ? 11.758 -2.499 -9.592 1.00 94.56 92 GLY A O 1
ATOM 707 N N . ARG A 1 93 ? 13.531 -2.512 -8.219 1.00 93.56 93 ARG A N 1
ATOM 708 C CA . ARG A 1 93 ? 14.540 -2.652 -9.286 1.00 93.56 93 ARG A CA 1
ATOM 709 C C . ARG A 1 93 ? 14.485 -3.986 -10.025 1.00 93.56 93 ARG A C 1
ATOM 711 O O . ARG A 1 93 ? 14.969 -4.039 -11.149 1.00 93.56 93 ARG A O 1
ATOM 718 N N . ALA A 1 94 ? 13.942 -5.036 -9.408 1.00 93.19 94 ALA A N 1
ATOM 719 C CA . ALA A 1 94 ? 13.767 -6.328 -10.071 1.00 93.19 94 ALA A CA 1
ATOM 720 C C . ALA A 1 94 ? 12.489 -6.400 -10.922 1.00 93.19 94 ALA A C 1
ATOM 722 O O . ALA A 1 94 ? 12.227 -7.427 -11.537 1.00 93.19 94 ALA A O 1
ATOM 723 N N . SER A 1 95 ? 11.685 -5.335 -10.959 1.00 90.44 95 SER A N 1
ATOM 724 C CA . SER A 1 95 ? 10.520 -5.239 -11.834 1.00 90.44 95 SER A CA 1
ATOM 725 C C . SER A 1 95 ? 10.890 -4.542 -13.149 1.00 90.44 95 SER A C 1
ATOM 727 O O . SER A 1 95 ? 11.590 -3.532 -13.140 1.00 90.44 95 SER A O 1
ATOM 729 N N . ASP A 1 96 ? 10.305 -4.988 -14.262 1.00 86.56 96 ASP A N 1
ATOM 730 C CA . ASP A 1 96 ? 10.452 -4.353 -15.586 1.00 86.56 96 ASP A CA 1
ATOM 731 C C . ASP A 1 96 ? 9.711 -3.000 -15.711 1.00 86.56 96 ASP A C 1
ATOM 733 O O . ASP A 1 96 ? 9.728 -2.345 -16.755 1.00 86.56 96 ASP A O 1
ATOM 737 N N . ARG A 1 97 ? 9.011 -2.569 -14.653 1.00 83.81 97 ARG A N 1
ATOM 738 C CA . ARG A 1 97 ? 8.224 -1.328 -14.611 1.00 83.81 97 ARG A CA 1
ATOM 739 C C . ARG A 1 97 ? 9.082 -0.123 -14.219 1.00 83.81 97 ARG A C 1
ATOM 741 O O . ARG A 1 97 ? 9.964 -0.214 -13.368 1.00 83.81 97 ARG A O 1
ATOM 748 N N . LEU A 1 98 ? 8.754 1.041 -14.785 1.00 75.56 98 LEU A N 1
ATOM 749 C CA . LEU A 1 98 ? 9.463 2.292 -14.508 1.00 75.56 98 LEU A CA 1
ATOM 750 C C . LEU A 1 98 ? 9.399 2.680 -13.016 1.00 75.56 98 LEU A C 1
ATOM 752 O O . LEU A 1 98 ? 8.299 2.796 -12.464 1.00 75.56 98 LEU A O 1
ATOM 756 N N . PRO A 1 99 ? 10.546 2.981 -12.378 1.00 67.19 99 PRO A N 1
ATOM 757 C CA . PRO A 1 99 ? 10.574 3.515 -11.022 1.00 67.19 99 PRO A CA 1
ATOM 758 C C . PRO A 1 99 ? 9.778 4.823 -10.919 1.00 67.19 99 PRO A C 1
ATOM 760 O O . PRO A 1 99 ? 10.010 5.765 -11.673 1.00 67.19 99 PRO A O 1
ATOM 763 N N . GLY A 1 100 ? 8.844 4.898 -9.968 1.00 66.56 100 GLY A N 1
ATOM 764 C CA . GLY A 1 100 ? 8.039 6.101 -9.711 1.00 66.56 100 GLY A CA 1
ATOM 765 C C . GLY A 1 100 ? 6.778 6.254 -10.573 1.00 66.56 100 GLY A C 1
ATOM 766 O O . GLY A 1 100 ? 5.945 7.097 -10.248 1.00 66.56 100 GLY A O 1
ATOM 767 N N . GLY A 1 101 ? 6.601 5.429 -11.610 1.00 77.38 101 GLY A N 1
ATOM 768 C CA . GLY A 1 101 ? 5.319 5.226 -12.293 1.00 77.38 101 GLY A CA 1
ATOM 769 C C . GLY A 1 101 ? 4.543 4.054 -11.682 1.00 77.38 101 GLY A C 1
ATOM 770 O O . GLY A 1 101 ? 5.125 3.257 -10.949 1.00 77.38 101 GLY A O 1
ATOM 771 N N . ASN A 1 102 ? 3.242 3.941 -11.981 1.00 87.19 102 ASN A N 1
ATOM 772 C CA . ASN A 1 102 ? 2.377 2.849 -11.502 1.00 87.19 102 ASN A CA 1
ATOM 773 C C . ASN A 1 102 ? 2.484 2.652 -9.983 1.00 87.19 102 ASN A C 1
ATOM 775 O O . ASN A 1 102 ? 3.003 1.648 -9.504 1.00 87.19 102 ASN A O 1
ATOM 779 N N . LEU A 1 103 ? 2.082 3.660 -9.215 1.00 94.81 103 LEU A N 1
ATOM 780 C CA . LEU A 1 103 ? 2.089 3.596 -7.755 1.00 94.81 103 LEU A CA 1
ATOM 781 C C . LEU A 1 103 ? 0.735 3.120 -7.244 1.00 94.81 103 LEU A C 1
ATOM 783 O O . LEU A 1 103 ? -0.288 3.407 -7.858 1.00 94.81 103 LEU A O 1
ATOM 787 N N . ALA A 1 104 ? 0.723 2.479 -6.083 1.00 97.38 104 ALA A N 1
ATOM 788 C CA . ALA A 1 104 ? -0.506 2.245 -5.337 1.00 97.38 104 ALA A CA 1
ATOM 789 C C . ALA A 1 104 ? -0.379 2.806 -3.925 1.00 97.38 104 ALA A C 1
ATOM 791 O O . ALA A 1 104 ? 0.714 2.885 -3.359 1.00 97.38 104 ALA A O 1
ATOM 792 N N . PHE A 1 105 ? -1.508 3.204 -3.357 1.00 97.88 105 PHE A N 1
ATOM 793 C CA . PHE A 1 105 ? -1.565 3.889 -2.077 1.00 97.88 105 PHE A CA 1
ATOM 794 C C . PHE A 1 105 ? -2.530 3.160 -1.154 1.00 97.88 105 PHE A C 1
ATOM 796 O O . PHE A 1 105 ? -3.706 3.024 -1.472 1.00 97.88 105 PHE A O 1
ATOM 803 N N . ILE A 1 106 ? -2.046 2.700 -0.006 1.00 98.44 106 ILE A N 1
ATOM 804 C CA . ILE A 1 106 ? -2.871 2.051 1.011 1.00 98.44 106 ILE A CA 1
ATOM 805 C C . ILE A 1 106 ? -3.202 3.087 2.079 1.00 98.44 106 ILE A C 1
ATOM 807 O O . ILE A 1 106 ? -2.294 3.703 2.650 1.00 98.44 106 ILE A O 1
ATOM 811 N N . SER A 1 107 ? -4.493 3.268 2.356 1.00 97.81 107 SER A N 1
ATOM 812 C CA . SER A 1 107 ? -4.958 4.197 3.383 1.00 97.81 107 SER A CA 1
ATOM 813 C C . SER A 1 107 ? -5.047 3.510 4.746 1.00 97.81 107 SER A C 1
ATOM 815 O O . SER A 1 107 ? -5.850 2.590 4.911 1.00 97.81 107 SER A O 1
ATOM 817 N N . PRO A 1 108 ? -4.314 3.977 5.772 1.00 97.12 108 PRO A N 1
ATOM 818 C CA . PRO A 1 108 ? -4.484 3.495 7.143 1.00 97.12 108 PRO A CA 1
ATOM 819 C C . PRO A 1 108 ? -5.894 3.750 7.700 1.00 97.12 108 PRO A C 1
ATOM 821 O O . PRO A 1 108 ? -6.331 3.062 8.616 1.00 97.12 108 PRO A O 1
ATOM 824 N N . ARG A 1 109 ? -6.640 4.707 7.126 1.00 96.50 109 ARG A N 1
ATOM 825 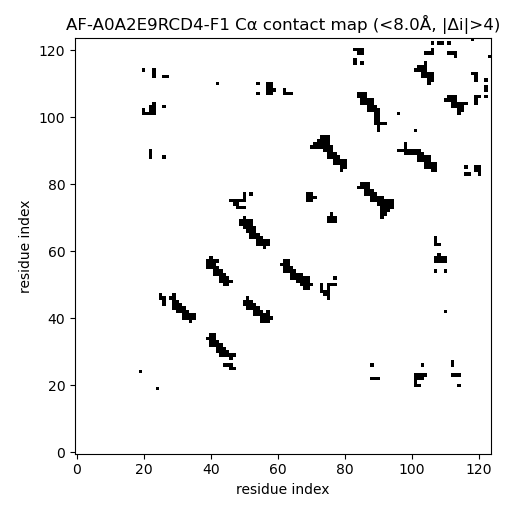C CA . ARG A 1 109 ? -7.984 5.095 7.592 1.00 96.50 109 ARG A CA 1
ATOM 826 C C . ARG A 1 109 ? -9.049 4.028 7.354 1.00 96.50 109 ARG A C 1
ATOM 828 O O . ARG A 1 109 ? -10.063 4.022 8.040 1.00 96.50 109 ARG A O 1
ATOM 835 N N . ASN A 1 110 ? -8.875 3.193 6.336 1.00 96.94 110 ASN A N 1
ATOM 836 C CA . ASN A 1 110 ? -9.904 2.235 5.923 1.00 96.94 110 ASN A CA 1
ATOM 837 C C . ASN A 1 110 ? -9.334 0.951 5.293 1.00 96.94 110 ASN A C 1
ATOM 839 O O . ASN A 1 110 ? -10.092 0.076 4.877 1.00 96.94 110 ASN A O 1
ATOM 843 N N . GLY A 1 111 ? -8.007 0.839 5.180 1.00 97.31 111 GLY A N 1
ATOM 844 C CA . GLY A 1 111 ? -7.323 -0.288 4.557 1.00 97.31 111 GLY A CA 1
ATOM 845 C C . GLY A 1 111 ? -7.612 -0.432 3.062 1.00 97.31 111 GLY A C 1
ATOM 846 O O . GLY A 1 111 ? -7.376 -1.489 2.489 1.00 97.31 111 GLY A O 1
ATOM 847 N N . LYS A 1 112 ? -8.200 0.561 2.391 1.00 98.00 112 LYS A N 1
ATOM 848 C CA . LYS A 1 112 ? -8.429 0.514 0.943 1.00 98.00 112 LYS A CA 1
ATOM 849 C C . LYS A 1 112 ? -7.147 0.872 0.192 1.00 98.00 112 LYS A C 1
ATOM 851 O O . LYS A 1 112 ? -6.286 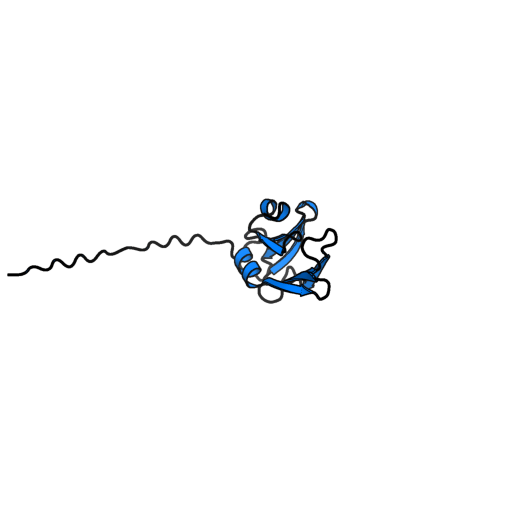1.594 0.700 1.00 98.00 112 LYS A O 1
ATOM 856 N N . VAL A 1 113 ? -7.058 0.345 -1.023 1.00 98.25 113 VAL A N 1
ATOM 857 C CA . VAL A 1 113 ? -5.990 0.613 -1.986 1.00 98.25 113 VAL A CA 1
ATOM 858 C C . VAL A 1 113 ? -6.511 1.639 -2.987 1.00 98.25 113 VAL A C 1
ATOM 860 O O . VAL A 1 113 ? -7.686 1.598 -3.350 1.00 98.25 113 VAL A O 1
ATOM 863 N N . TYR A 1 114 ? -5.648 2.550 -3.418 1.00 97.25 114 TYR A N 1
ATOM 864 C CA . TYR A 1 114 ? -5.964 3.648 -4.323 1.00 97.25 114 TYR A CA 1
ATOM 865 C C . TYR A 1 114 ? -4.878 3.810 -5.378 1.00 97.25 114 TYR A C 1
ATOM 867 O O . TYR A 1 114 ? -3.706 3.538 -5.116 1.00 97.25 114 TYR A O 1
ATOM 875 N N . GLU A 1 115 ? -5.260 4.319 -6.543 1.00 95.38 115 GLU A N 1
ATOM 876 C CA . GLU A 1 115 ? -4.325 4.662 -7.620 1.00 95.38 115 GLU A CA 1
ATOM 877 C C . GLU A 1 115 ? -3.628 6.013 -7.397 1.00 95.38 115 GLU A C 1
ATOM 879 O O . GLU A 1 115 ? -2.583 6.278 -7.988 1.00 95.38 115 GLU A O 1
ATOM 884 N N . ASP A 1 116 ? -4.171 6.868 -6.522 1.00 94.12 116 ASP A N 1
ATOM 885 C CA . ASP A 1 116 ? -3.621 8.187 -6.224 1.00 94.12 116 ASP A CA 1
ATOM 886 C C . ASP A 1 116 ? -3.602 8.508 -4.719 1.00 94.12 116 ASP A C 1
ATOM 888 O O . ASP A 1 116 ? -4.426 8.049 -3.919 1.00 94.12 116 ASP A O 1
ATOM 892 N N . TRP A 1 117 ? -2.642 9.344 -4.320 1.00 94.69 117 TRP A N 1
ATOM 893 C CA . TRP A 1 117 ? -2.440 9.680 -2.914 1.00 94.69 117 TRP A CA 1
ATOM 894 C C . TRP A 1 117 ? -3.525 10.598 -2.339 1.00 94.69 117 TRP A C 1
ATOM 896 O O . TRP A 1 117 ? -3.721 10.592 -1.125 1.00 94.69 117 TRP A O 1
ATOM 906 N N . LYS A 1 118 ? -4.221 11.400 -3.159 1.00 95.44 118 LYS A N 1
ATOM 907 C CA . LYS A 1 118 ? -5.241 12.344 -2.671 1.00 95.44 118 LYS A CA 1
ATOM 908 C C . LYS A 1 118 ? -6.472 11.571 -2.217 1.00 95.44 118 LYS A C 1
ATOM 910 O O . LYS A 1 118 ? -6.944 11.799 -1.103 1.00 95.44 118 LYS A O 1
ATOM 915 N N . SER A 1 119 ? -6.925 10.620 -3.031 1.00 96.44 119 SER A N 1
ATOM 916 C CA . SER A 1 119 ? -8.021 9.708 -2.693 1.00 96.44 119 SER A CA 1
ATOM 917 C C . SER A 1 119 ? -7.665 8.848 -1.482 1.0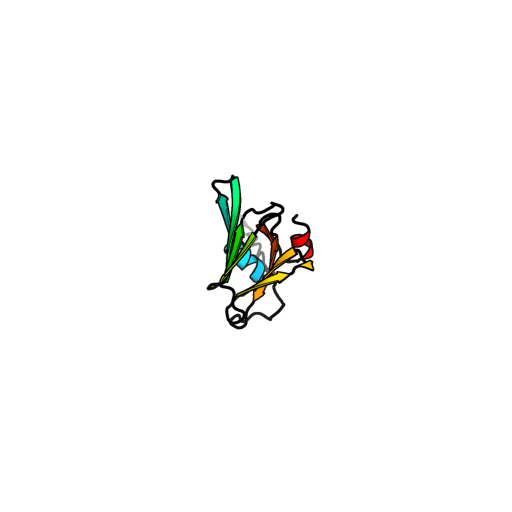0 96.44 119 SER A C 1
ATOM 919 O O . SER A 1 119 ? -8.450 8.764 -0.539 1.00 96.44 119 SER A O 1
ATOM 921 N N . CYS A 1 120 ? -6.436 8.322 -1.429 1.00 96.94 120 CYS A N 1
ATOM 922 C CA . CYS A 1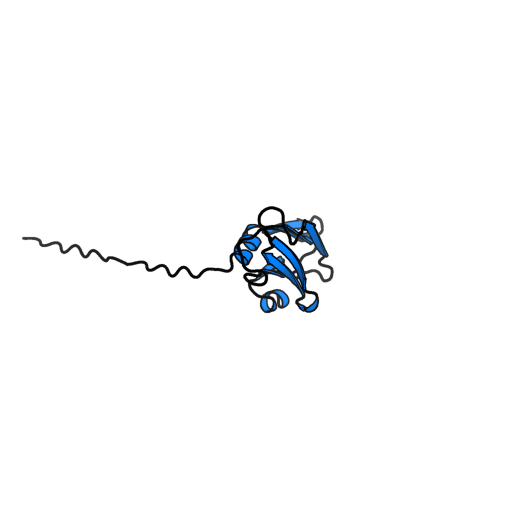 120 ? -5.955 7.581 -0.264 1.00 96.94 120 CYS A CA 1
ATOM 923 C C . CYS A 1 120 ? -5.965 8.411 1.029 1.00 96.94 120 CYS A C 1
ATOM 925 O O . CYS A 1 120 ? -6.456 7.952 2.066 1.00 96.94 120 CYS A O 1
ATOM 927 N N . LYS A 1 121 ? -5.458 9.649 0.969 1.00 95.38 121 LYS A N 1
ATOM 928 C CA . LYS A 1 121 ? -5.422 10.566 2.114 1.00 95.38 121 LYS A CA 1
ATOM 929 C C . LYS A 1 121 ? -6.821 10.883 2.628 1.00 95.38 121 LYS A C 1
ATOM 931 O O . LYS A 1 121 ? -7.017 10.983 3.843 1.00 95.38 121 LYS A O 1
ATOM 936 N N . ALA A 1 122 ? -7.759 11.065 1.702 1.00 94.38 122 ALA A N 1
ATOM 937 C CA . ALA A 1 122 ? -9.144 11.370 2.009 1.00 94.38 122 ALA A CA 1
ATOM 938 C C . ALA A 1 122 ? -9.905 10.154 2.562 1.00 94.38 122 ALA A C 1
ATOM 940 O O . ALA A 1 122 ? -10.735 10.315 3.451 1.00 94.38 122 ALA A O 1
ATOM 941 N N . GLY A 1 123 ? -9.571 8.943 2.103 1.00 88.19 123 GLY A N 1
ATOM 942 C CA . GLY A 1 123 ? -10.144 7.695 2.608 1.00 88.19 123 GLY A CA 1
ATOM 943 C C . GLY A 1 123 ? -11.573 7.411 2.132 1.00 88.19 123 GLY A C 1
ATOM 944 O O . GLY A 1 123 ? -12.306 6.721 2.843 1.00 88.19 123 GLY A O 1
ATOM 945 N N . TYR A 1 124 ? -11.973 7.928 0.965 1.00 70.75 124 TYR A N 1
ATOM 946 C CA . TYR A 1 124 ? -13.277 7.639 0.345 1.00 70.75 124 TYR A CA 1
ATOM 947 C C . TYR A 1 124 ? -13.331 6.228 -0.250 1.00 70.75 124 TYR A C 1
ATOM 949 O O . TYR A 1 124 ? -12.334 5.800 -0.860 1.00 70.75 124 TYR A O 1
#

Foldseek 3Di:
DDDDDDDPPPPPPPPPCPPDLVQLVQQVVQKDWDQDPVRAIKIWTQGDPGWIWIWTRQQDPPTDIDTPDADLQDQWGWDDPPVLQWIKIFGHPVHPDDTPPSIWTQASNHRHIDSDSNCSSVVD

pLDDT: mean 88.17, std 15.55, range [39.66, 98.75]

Sequence (124 aa):
MKHIYTFFCLFLLSGVVIAGNQTYEDVVAGKSCKVSDSQQINCDYFVGTNLHVGLAGVGFPDTAIYFMYSDFNSDYYAKVGIMHGCVIISPGRASDRLPGGNLAFISPRNGKVYEDWKSCKAGY

Solvent-accessible surface area (backbone atoms only — not comparable to full-atom values): 7048 Å² total; per-residue (Å²): 139,87,84,84,82,82,84,80,81,79,78,81,78,78,74,77,79,73,82,66,54,60,45,32,53,42,44,57,72,22,50,48,73,46,74,45,97,86,73,33,39,31,35,40,34,48,26,84,91,63,24,28,39,35,34,41,37,43,50,46,100,76,41,43,77,48,71,84,35,63,40,61,69,35,47,31,23,65,46,74,40,78,94,45,54,23,41,39,39,33,40,10,70,63,30,98,51,59,74,86,46,55,41,19,16,36,10,52,60,66,67,47,75,26,75,43,56,67,56,19,50,71,54,121

Secondary structure (DSSP, 8-state):
---------------------HHHHHHHHTEEEEE-TTS-EEEEEEETTTEEEEEESTTSTT-EEEEEE--TTSSEEEEEETTTTEEEEEE-TTSSSPTTSS-EEE-TTT--EESSHHHHHHT-

Mean predicted aligned error: 8.22 Å